Protein AF-A0A496TP67-F1 (afdb_monomer_lite)

pLDDT: mean 85.61, std 14.43, range [43.22, 98.06]

Radius of gyration: 14.29 Å; chains: 1; bounding box: 46×26×26 Å

Secondary structure (DSSP, 8-state):
-HHHHHHHHHHHHHHHHHHHHHHHHTT-HHHHHHHHHHHHHH-TT-EEE-SSTT-EEEHHHHHHHHHHHHHHTT-HHHHHHHHHHH-TTSPSPP--HHHHHHHHHHHHTT-

Structure (mmCIF, N/CA/C/O backbone):
data_AF-A0A496TP67-F1
#
_entry.id   AF-A0A496TP67-F1
#
loop_
_atom_site.group_PDB
_atom_site.id
_atom_site.type_symbol
_atom_site.label_atom_id
_atom_site.label_alt_id
_atom_site.label_comp_id
_atom_site.label_asym_id
_atom_site.label_entity_id
_atom_site.label_seq_id
_atom_site.pdbx_PDB_ins_code
_atom_site.Cartn_x
_atom_site.Cartn_y
_atom_site.Cartn_z
_atom_site.occupancy
_atom_site.B_iso_or_equiv
_atom_site.auth_seq_id
_atom_site.auth_comp_id
_atom_site.auth_asym_id
_atom_site.auth_atom_id
_atom_site.pdbx_PDB_model_num
ATOM 1 N N . GLU A 1 1 ? -31.047 -7.250 7.053 1.00 57.22 1 GLU A N 1
ATOM 2 C CA . GLU A 1 1 ? -30.085 -7.240 8.179 1.00 57.22 1 GLU A CA 1
ATOM 3 C C . GLU A 1 1 ? -28.642 -7.420 7.699 1.00 57.22 1 GLU A C 1
ATOM 5 O O . GLU A 1 1 ? -27.844 -6.530 7.948 1.00 57.22 1 GLU A O 1
ATOM 10 N N . PHE A 1 2 ? -28.315 -8.432 6.882 1.00 53.56 2 PHE A N 1
ATOM 11 C CA . PHE A 1 2 ? -26.959 -8.589 6.309 1.00 53.56 2 PHE A CA 1
ATOM 12 C C . PHE A 1 2 ? -26.449 -7.402 5.471 1.00 53.56 2 PHE A C 1
ATOM 14 O O . PHE A 1 2 ? -25.277 -7.065 5.546 1.00 53.56 2 PHE A O 1
ATOM 21 N N . GLN A 1 3 ? -27.321 -6.725 4.720 1.00 43.22 3 GLN A N 1
ATOM 22 C CA . GLN A 1 3 ? -26.932 -5.565 3.903 1.00 43.22 3 GLN A CA 1
ATOM 23 C C . GLN A 1 3 ? -26.463 -4.358 4.729 1.00 43.22 3 GLN A C 1
ATOM 25 O O . GLN A 1 3 ? -25.654 -3.580 4.245 1.00 43.22 3 GLN A O 1
ATOM 30 N N . GLN A 1 4 ? -26.947 -4.198 5.967 1.00 55.44 4 GLN A N 1
ATOM 31 C CA . GLN A 1 4 ? -26.498 -3.112 6.844 1.00 55.44 4 GLN A CA 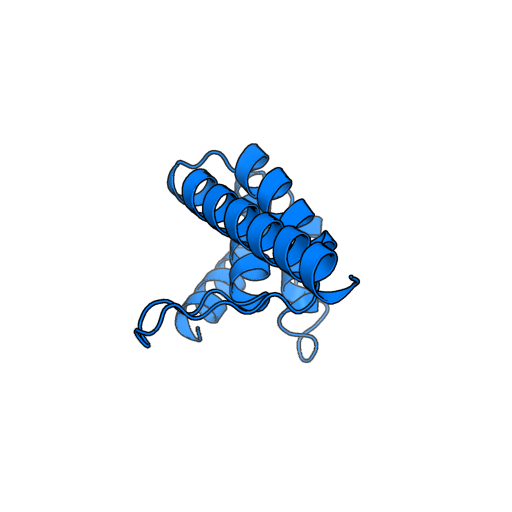1
ATOM 32 C C . GLN A 1 4 ? -25.129 -3.419 7.454 1.00 55.44 4 GLN A C 1
ATOM 34 O O . GLN A 1 4 ? -24.294 -2.527 7.512 1.00 55.44 4 GLN A O 1
ATOM 39 N N . ALA A 1 5 ? -24.881 -4.675 7.844 1.00 58.38 5 ALA A N 1
ATOM 40 C CA . ALA A 1 5 ? -23.559 -5.114 8.290 1.00 58.38 5 ALA A CA 1
ATOM 41 C C . ALA A 1 5 ? -22.521 -4.979 7.161 1.00 58.38 5 ALA A C 1
ATOM 43 O O . ALA A 1 5 ? -21.499 -4.334 7.349 1.00 58.38 5 ALA A O 1
ATOM 44 N N . LEU A 1 6 ? -22.858 -5.452 5.954 1.00 56.38 6 LEU A N 1
ATOM 45 C CA . LEU A 1 6 ? -22.009 -5.310 4.765 1.00 56.38 6 LEU A CA 1
ATOM 46 C C . LEU A 1 6 ? -21.752 -3.842 4.388 1.00 56.38 6 LEU A C 1
ATOM 48 O O . LEU A 1 6 ? -20.653 -3.508 3.966 1.00 56.38 6 LEU A O 1
ATOM 52 N N . ALA A 1 7 ? -22.737 -2.952 4.551 1.00 60.09 7 ALA A N 1
ATOM 53 C CA . ALA A 1 7 ? -22.554 -1.524 4.286 1.00 60.09 7 ALA A CA 1
ATOM 54 C C . ALA A 1 7 ? -21.629 -0.842 5.309 1.00 60.09 7 ALA A C 1
ATOM 56 O O . ALA A 1 7 ? -20.865 0.048 4.939 1.00 60.09 7 ALA A O 1
ATOM 57 N N . ILE A 1 8 ? -21.679 -1.258 6.580 1.00 63.88 8 ILE A N 1
ATOM 58 C CA . ILE A 1 8 ? -20.753 -0.783 7.619 1.00 63.88 8 ILE A CA 1
ATOM 59 C C . ILE A 1 8 ? -19.337 -1.277 7.319 1.00 63.88 8 ILE A C 1
ATOM 61 O O . ILE A 1 8 ? -18.409 -0.474 7.353 1.00 63.88 8 ILE A O 1
ATOM 65 N N . ASP A 1 9 ? -19.178 -2.554 6.964 1.00 67.06 9 ASP A N 1
ATOM 66 C CA . ASP A 1 9 ? -17.874 -3.138 6.632 1.00 67.06 9 ASP A CA 1
ATOM 67 C C . ASP A 1 9 ? -17.270 -2.501 5.370 1.00 67.06 9 ASP A C 1
ATOM 69 O O . ASP A 1 9 ? -16.093 -2.144 5.371 1.00 67.06 9 ASP A O 1
ATOM 73 N N . SER A 1 10 ? -18.081 -2.256 4.333 1.00 71.50 10 SER A N 1
ATOM 74 C CA . SER A 1 10 ? -17.662 -1.548 3.113 1.00 71.50 10 SER A CA 1
ATOM 75 C C . SER A 1 10 ? -17.233 -0.110 3.412 1.00 71.50 10 SER A C 1
ATOM 77 O O . SER A 1 10 ? -16.147 0.307 3.019 1.00 71.50 10 SER A O 1
ATOM 79 N N . SER A 1 11 ? -18.036 0.645 4.172 1.00 80.38 11 SER A N 1
ATOM 80 C CA . SER A 1 11 ? -17.694 2.020 4.565 1.00 80.38 11 SER A CA 1
ATOM 81 C C . SER A 1 11 ? -16.444 2.073 5.452 1.00 80.38 11 SER A C 1
ATOM 83 O O . SER A 1 11 ? -15.662 3.024 5.386 1.00 80.38 11 SER A O 1
ATOM 85 N N . TYR A 1 12 ? -16.228 1.044 6.269 1.00 85.00 12 TYR A N 1
ATOM 86 C CA . TYR A 1 12 ? -15.047 0.935 7.111 1.00 85.00 12 TYR A CA 1
ATOM 87 C C . TYR A 1 12 ? -13.789 0.585 6.303 1.00 85.00 12 TYR A C 1
ATOM 89 O O . TYR A 1 12 ? -12.743 1.202 6.516 1.00 85.00 12 TYR A O 1
ATOM 97 N N . ALA A 1 13 ? -13.891 -0.326 5.329 1.00 87.81 13 ALA A N 1
ATOM 98 C CA . ALA A 1 13 ? -12.815 -0.626 4.385 1.00 87.81 13 ALA A CA 1
ATOM 99 C C . ALA A 1 13 ? -12.429 0.611 3.556 1.00 87.81 13 ALA A C 1
ATOM 101 O O . ALA A 1 13 ? -11.241 0.890 3.394 1.00 87.81 13 ALA A O 1
ATOM 102 N N . GLU A 1 14 ? -13.409 1.407 3.115 1.00 87.44 14 GLU A N 1
ATOM 103 C CA . GLU A 1 14 ? -13.181 2.675 2.407 1.00 87.44 14 GLU A CA 1
ATOM 104 C C . GLU A 1 14 ? -12.416 3.685 3.267 1.00 87.44 14 GLU A C 1
ATOM 106 O O . GLU A 1 14 ? -11.442 4.287 2.808 1.00 87.44 14 GLU A O 1
ATOM 111 N N . ALA A 1 15 ? -12.811 3.847 4.533 1.00 88.62 15 ALA A N 1
ATOM 112 C CA . ALA A 1 15 ? -12.129 4.744 5.461 1.00 88.62 15 ALA A CA 1
ATOM 113 C C . ALA A 1 15 ? -10.676 4.309 5.723 1.00 88.62 15 ALA A C 1
ATOM 115 O O . ALA A 1 15 ? -9.776 5.150 5.754 1.00 88.62 15 ALA A O 1
ATOM 116 N N . LEU A 1 16 ? -10.434 3.003 5.872 1.00 93.19 16 LEU A N 1
ATOM 117 C CA . LEU A 1 16 ? -9.093 2.438 6.043 1.00 93.19 16 LEU A CA 1
ATOM 118 C C . LEU A 1 16 ? -8.234 2.600 4.784 1.00 93.19 16 LEU A C 1
ATOM 120 O O . LEU A 1 16 ? -7.066 2.971 4.891 1.00 93.19 16 LEU A O 1
ATOM 124 N N . ALA A 1 17 ? -8.809 2.390 3.598 1.00 92.31 17 ALA A N 1
ATOM 125 C CA . ALA A 1 17 ? -8.134 2.632 2.328 1.00 92.31 17 ALA A CA 1
ATOM 126 C C . ALA A 1 17 ? -7.729 4.108 2.198 1.00 92.31 17 ALA A C 1
ATOM 128 O O . ALA A 1 17 ? -6.571 4.409 1.914 1.00 92.31 17 ALA A O 1
ATOM 129 N N . GLY A 1 18 ? -8.652 5.031 2.483 1.00 91.69 18 GLY A N 1
ATOM 130 C CA . GLY A 1 18 ? -8.381 6.469 2.486 1.00 91.69 18 GLY A CA 1
ATOM 131 C C . GLY A 1 18 ? -7.277 6.863 3.469 1.00 91.69 18 GLY A C 1
ATOM 132 O O . GLY A 1 18 ? -6.355 7.586 3.093 1.00 91.69 18 GLY A O 1
ATOM 133 N N . LEU A 1 19 ? -7.323 6.344 4.701 1.00 93.88 19 LEU A N 1
ATOM 134 C CA . LEU A 1 19 ? -6.277 6.565 5.702 1.00 93.88 19 LEU A CA 1
ATOM 135 C C . LEU A 1 19 ? -4.917 6.063 5.207 1.00 93.88 19 LEU A C 1
ATOM 137 O O . LEU A 1 19 ? -3.941 6.804 5.243 1.00 93.88 19 LEU A O 1
ATOM 141 N N . GLY A 1 20 ? -4.856 4.836 4.690 1.00 95.56 20 GLY A N 1
ATOM 142 C CA . GLY A 1 20 ? -3.611 4.235 4.223 1.00 95.56 20 GLY A CA 1
ATOM 143 C C . GLY A 1 20 ? -2.956 4.984 3.060 1.00 95.56 20 GLY A C 1
ATOM 144 O O . GLY A 1 20 ? -1.727 5.080 3.006 1.00 95.56 20 GLY A O 1
ATOM 145 N N . LEU A 1 21 ? -3.766 5.561 2.166 1.00 94.44 21 LEU A N 1
ATOM 146 C CA . LEU A 1 21 ? -3.301 6.443 1.092 1.00 94.44 21 LEU A CA 1
ATOM 147 C C . LEU A 1 21 ? -2.754 7.772 1.638 1.00 94.44 21 LEU A C 1
ATOM 149 O O . LEU A 1 21 ? -1.691 8.213 1.208 1.00 94.44 21 LEU A O 1
ATOM 153 N N . VAL A 1 22 ? -3.444 8.399 2.598 1.00 94.12 22 VAL A N 1
ATOM 154 C CA . VAL A 1 22 ? -2.987 9.654 3.226 1.00 94.12 22 VAL A CA 1
ATOM 155 C C . VAL A 1 22 ? -1.679 9.445 3.988 1.00 94.12 22 VAL A C 1
ATOM 157 O O . VAL A 1 22 ? -0.739 10.209 3.792 1.00 94.12 22 VAL A O 1
ATOM 160 N N . GLU A 1 23 ? -1.581 8.394 4.800 1.00 96.56 23 GLU A N 1
ATOM 161 C CA . GLU A 1 23 ? -0.357 8.048 5.537 1.00 96.56 23 GLU A CA 1
ATOM 162 C C . GLU A 1 23 ? 0.815 7.768 4.579 1.00 96.56 23 GLU A C 1
ATOM 164 O O . GLU A 1 23 ? 1.937 8.198 4.840 1.00 96.56 23 GLU A O 1
ATOM 169 N N . ASN A 1 24 ? 0.566 7.131 3.422 1.00 95.62 24 ASN A N 1
ATOM 170 C CA . ASN A 1 24 ? 1.601 6.938 2.397 1.00 95.62 24 ASN A CA 1
ATOM 171 C C . ASN A 1 24 ? 2.130 8.278 1.861 1.00 95.62 24 ASN A C 1
ATOM 173 O O . ASN A 1 24 ? 3.342 8.464 1.776 1.00 95.62 24 ASN A O 1
ATOM 177 N N . VAL A 1 25 ? 1.238 9.229 1.559 1.00 94.06 25 VAL A N 1
ATOM 178 C CA . VAL A 1 25 ? 1.611 10.584 1.110 1.00 94.06 25 VAL A CA 1
ATOM 179 C C . VAL A 1 25 ? 2.376 11.349 2.195 1.00 94.06 25 VAL A C 1
ATOM 181 O O . VAL A 1 25 ? 3.266 12.142 1.886 1.00 94.06 2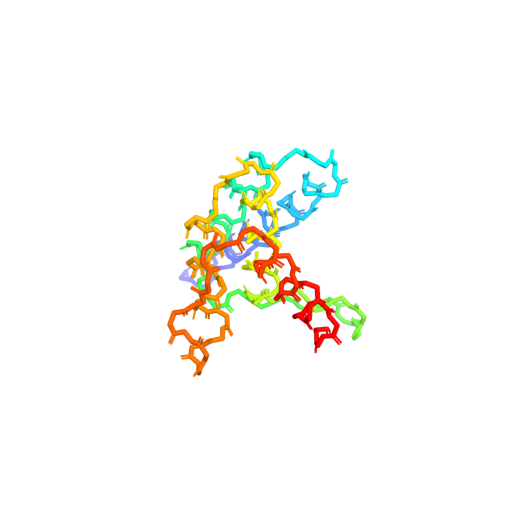5 VAL A O 1
ATOM 184 N N . LEU A 1 26 ? 2.066 11.095 3.467 1.00 96.19 26 LEU A N 1
ATOM 185 C CA . LEU A 1 26 ? 2.790 11.645 4.614 1.00 96.19 26 LEU A CA 1
ATOM 186 C C . LEU A 1 26 ? 4.145 10.957 4.872 1.00 96.19 26 LEU A C 1
ATOM 188 O O . LEU A 1 26 ? 4.903 11.428 5.715 1.00 96.19 26 LEU A O 1
ATOM 192 N N . ASN A 1 27 ? 4.499 9.917 4.107 1.00 96.38 27 ASN A N 1
ATOM 193 C CA . ASN A 1 27 ? 5.665 9.043 4.304 1.00 96.38 27 ASN A CA 1
ATOM 194 C C . ASN A 1 27 ? 5.624 8.213 5.602 1.00 96.38 27 ASN A C 1
ATOM 196 O O . ASN A 1 27 ? 6.640 7.656 6.019 1.00 96.38 27 ASN A O 1
ATOM 200 N N . GLU A 1 28 ? 4.452 8.080 6.219 1.00 97.88 28 GLU A N 1
ATOM 201 C CA . GLU A 1 28 ? 4.214 7.245 7.397 1.00 97.88 28 GLU A CA 1
ATOM 202 C C . GLU A 1 28 ? 3.920 5.803 6.955 1.00 97.88 28 GLU A C 1
ATOM 204 O O . GLU A 1 28 ? 2.816 5.264 7.076 1.00 97.88 28 GLU A O 1
ATOM 209 N N . TYR A 1 29 ? 4.930 5.165 6.361 1.00 97.75 29 TYR A N 1
ATOM 210 C CA . TYR A 1 29 ? 4.764 3.898 5.644 1.00 97.75 29 TYR A CA 1
ATOM 211 C C . TYR A 1 29 ? 4.269 2.747 6.526 1.00 97.75 29 TYR A C 1
ATOM 213 O O . TYR A 1 29 ? 3.534 1.891 6.040 1.00 97.75 29 TYR A O 1
ATOM 221 N N . THR A 1 30 ? 4.621 2.724 7.814 1.00 98.06 30 THR A N 1
ATOM 222 C CA . THR A 1 30 ? 4.127 1.713 8.764 1.00 98.06 30 THR A CA 1
ATOM 223 C C . THR A 1 30 ? 2.622 1.828 8.974 1.00 98.06 30 THR A C 1
ATOM 225 O O . THR A 1 30 ? 1.914 0.831 8.873 1.00 98.06 30 THR A O 1
ATOM 228 N N . ASN A 1 31 ? 2.119 3.047 9.181 1.00 96.12 31 ASN A N 1
ATOM 229 C CA . ASN A 1 31 ? 0.689 3.294 9.361 1.00 96.12 31 ASN A CA 1
ATOM 230 C C . ASN A 1 31 ? -0.075 3.042 8.059 1.00 96.12 31 ASN A C 1
ATOM 232 O O . ASN A 1 31 ? -1.176 2.490 8.076 1.00 96.12 31 ASN A O 1
ATOM 236 N N . SER A 1 32 ? 0.533 3.409 6.926 1.00 97.56 32 SER A N 1
ATOM 237 C CA . SER A 1 32 ? 0.005 3.109 5.597 1.00 97.56 32 SER A CA 1
ATOM 238 C C . SER A 1 32 ? -0.214 1.608 5.414 1.00 97.56 32 SER A C 1
ATOM 240 O O . SER A 1 32 ? -1.310 1.198 5.040 1.00 97.56 32 SER A O 1
ATOM 242 N N . ILE A 1 33 ? 0.792 0.789 5.735 1.00 97.94 33 ILE A N 1
ATOM 243 C CA . ILE A 1 33 ? 0.698 -0.674 5.664 1.00 97.94 33 ILE A CA 1
ATOM 244 C C . ILE A 1 33 ? -0.436 -1.185 6.550 1.00 97.94 33 ILE A C 1
ATOM 246 O O . ILE A 1 33 ? -1.331 -1.865 6.051 1.00 97.94 33 ILE A O 1
ATOM 250 N N . ASP A 1 34 ? -0.454 -0.799 7.827 1.00 96.75 34 ASP A N 1
ATOM 251 C CA . ASP A 1 34 ? -1.457 -1.272 8.785 1.00 96.75 34 ASP A CA 1
ATOM 252 C C . ASP A 1 34 ? -2.893 -0.950 8.342 1.00 96.75 34 ASP A C 1
ATOM 254 O O . ASP A 1 34 ? -3.809 -1.754 8.537 1.00 96.75 34 ASP A O 1
ATOM 258 N N . ALA A 1 35 ? -3.110 0.233 7.765 1.00 95.12 35 ALA A N 1
ATOM 259 C CA . ALA A 1 35 ? -4.418 0.655 7.278 1.00 95.12 35 ALA A CA 1
ATOM 260 C C . ALA A 1 35 ? -4.813 -0.076 5.983 1.00 95.12 35 ALA A C 1
ATOM 262 O O . ALA A 1 35 ? -5.931 -0.587 5.882 1.00 95.12 35 ALA A O 1
ATOM 263 N N . LEU A 1 36 ? -3.895 -0.179 5.017 1.00 94.94 36 LEU A N 1
ATOM 264 C CA . LEU A 1 36 ? -4.145 -0.822 3.724 1.00 94.94 36 LEU A CA 1
ATOM 265 C C . LEU A 1 36 ? -4.348 -2.336 3.846 1.00 94.94 36 LEU A C 1
ATOM 267 O O . LEU A 1 36 ? -5.227 -2.884 3.181 1.00 94.94 36 LEU A O 1
ATOM 271 N N . GLU A 1 37 ? -3.596 -3.021 4.709 1.00 94.94 37 GLU A N 1
ATOM 272 C CA . GLU A 1 37 ? -3.794 -4.455 4.949 1.00 94.94 37 GLU A CA 1
ATOM 273 C C . GLU A 1 37 ? -5.160 -4.738 5.569 1.00 94.94 37 GLU A C 1
ATOM 275 O O . GLU A 1 37 ? -5.854 -5.659 5.134 1.00 94.94 37 GLU A O 1
ATOM 280 N N . LYS A 1 38 ? -5.592 -3.908 6.528 1.00 92.56 38 LYS A N 1
ATOM 281 C CA . LYS A 1 38 ? -6.936 -4.023 7.106 1.00 92.56 38 LYS A CA 1
ATOM 282 C C . LYS A 1 38 ? -8.011 -3.778 6.053 1.00 92.56 38 LYS A C 1
ATOM 284 O O . LYS A 1 38 ? -8.933 -4.584 5.964 1.00 92.56 38 LYS A O 1
ATOM 289 N N . ALA A 1 39 ? -7.869 -2.741 5.226 1.00 91.38 39 ALA A N 1
ATOM 290 C CA . ALA A 1 39 ? -8.808 -2.458 4.140 1.00 91.38 39 ALA A CA 1
ATOM 291 C C . ALA A 1 39 ? -8.965 -3.657 3.185 1.00 91.38 39 ALA A C 1
ATOM 293 O O . ALA A 1 39 ? -10.080 -4.118 2.955 1.00 91.38 39 ALA A O 1
ATOM 294 N N . ILE A 1 40 ? -7.849 -4.221 2.706 1.00 90.81 40 ILE A N 1
ATOM 295 C CA . ILE A 1 40 ? -7.843 -5.382 1.797 1.00 90.81 40 ILE A CA 1
ATOM 296 C C . ILE A 1 40 ? -8.369 -6.650 2.491 1.00 90.81 40 ILE A C 1
ATOM 298 O O . ILE A 1 40 ? -8.960 -7.507 1.839 1.00 90.81 40 ILE A O 1
ATOM 302 N N . SER A 1 41 ? -8.154 -6.803 3.801 1.00 89.56 41 SER A N 1
ATOM 303 C CA . SER A 1 41 ? -8.662 -7.959 4.554 1.00 89.56 41 SER A CA 1
ATOM 304 C C . SER A 1 41 ? -10.182 -7.937 4.735 1.00 89.56 41 SER A C 1
ATOM 306 O O . SER A 1 41 ? -10.803 -8.999 4.745 1.00 89.56 41 SER A O 1
ATOM 308 N N . LEU A 1 42 ? -10.770 -6.743 4.864 1.00 87.75 42 LEU A N 1
ATOM 309 C CA . LEU A 1 42 ? -12.215 -6.548 4.986 1.00 87.75 42 LEU A CA 1
ATOM 310 C C . LEU A 1 42 ? -12.915 -6.709 3.638 1.00 87.75 42 LEU A C 1
ATOM 312 O O . LEU A 1 42 ? -13.960 -7.351 3.570 1.00 87.75 42 LEU A O 1
ATOM 316 N N . ASP A 1 43 ? -12.315 -6.176 2.572 1.00 82.69 43 ASP A N 1
ATOM 317 C CA . ASP A 1 43 ? -12.793 -6.357 1.205 1.00 82.69 43 ASP A CA 1
ATOM 318 C C . ASP A 1 43 ? -11.627 -6.677 0.250 1.00 82.69 43 ASP A C 1
ATOM 320 O O . ASP A 1 43 ? -10.947 -5.780 -0.260 1.00 82.69 43 ASP A O 1
ATOM 324 N N . PRO A 1 44 ? -11.389 -7.967 -0.048 1.00 79.38 44 PRO A N 1
ATOM 325 C CA . PRO A 1 44 ? -10.354 -8.380 -0.997 1.00 79.38 44 PRO A CA 1
ATOM 326 C C . PRO A 1 44 ? -10.600 -7.896 -2.431 1.00 79.38 44 PRO A C 1
ATOM 328 O O . PRO A 1 44 ? -9.665 -7.869 -3.237 1.00 79.38 44 PRO A O 1
ATOM 331 N N . THR A 1 45 ? -11.847 -7.540 -2.746 1.00 76.31 45 THR A N 1
ATOM 332 C CA . THR A 1 45 ? -12.318 -7.037 -4.041 1.00 76.31 45 THR A CA 1
ATOM 333 C C . THR A 1 45 ? -12.568 -5.532 -4.026 1.00 76.31 45 THR A C 1
ATOM 335 O O . THR A 1 45 ? -13.219 -5.035 -4.941 1.00 76.31 45 THR A O 1
ATOM 338 N N . PHE A 1 46 ? -12.022 -4.821 -3.029 1.00 75.94 46 PHE A N 1
ATOM 339 C CA . PHE A 1 46 ? -12.252 -3.398 -2.799 1.00 75.94 46 PHE A CA 1
ATOM 340 C C . PHE A 1 46 ? -12.232 -2.590 -4.096 1.00 75.94 46 PHE A C 1
ATOM 342 O O . PHE A 1 46 ? -11.216 -2.525 -4.796 1.00 75.94 46 PHE A O 1
ATOM 349 N N . GLU A 1 47 ? -13.347 -1.945 -4.405 1.00 74.62 47 GLU A N 1
ATOM 350 C CA . GLU A 1 47 ? -13.461 -1.043 -5.537 1.00 74.62 47 GLU A CA 1
ATOM 351 C C . GLU A 1 47 ? -14.393 0.102 -5.170 1.00 74.62 47 GLU A C 1
ATOM 353 O O . GLU A 1 47 ? -15.568 -0.085 -4.865 1.00 74.62 47 GLU A O 1
ATOM 358 N N . PHE A 1 48 ? -13.846 1.309 -5.201 1.00 68.25 48 PHE A N 1
ATOM 359 C CA . PHE A 1 48 ? -14.548 2.523 -4.861 1.00 68.25 48 PHE A CA 1
ATOM 360 C C . PHE A 1 48 ? -14.311 3.582 -5.935 1.00 68.25 48 PHE A C 1
ATOM 362 O O . PHE A 1 48 ? -13.179 3.949 -6.262 1.00 68.25 48 PHE A O 1
ATOM 369 N N . SER A 1 49 ? -15.408 4.094 -6.490 1.00 59.19 49 SER A N 1
ATOM 370 C CA . SER A 1 49 ? -15.391 5.131 -7.517 1.00 59.19 49 SER A CA 1
ATOM 371 C C . SER A 1 49 ? -16.300 6.278 -7.101 1.00 59.19 49 SER A C 1
ATOM 373 O O . SER A 1 49 ? -17.523 6.137 -7.052 1.00 59.19 49 SER A O 1
ATOM 375 N N . HIS A 1 50 ? -15.716 7.442 -6.817 1.00 50.09 50 HIS A N 1
ATOM 376 C CA . HIS A 1 50 ? -16.487 8.622 -6.433 1.00 50.09 50 HIS A CA 1
ATOM 377 C C . HIS A 1 50 ? -16.808 9.492 -7.655 1.00 50.09 50 HIS A C 1
ATOM 379 O O . HIS A 1 50 ? -16.203 10.540 -7.853 1.00 50.09 50 HIS A O 1
ATOM 385 N N . ASN A 1 51 ? -17.762 9.042 -8.483 1.00 45.50 51 ASN A N 1
ATOM 386 C CA . ASN A 1 51 ? -18.505 9.782 -9.531 1.00 45.50 51 ASN A CA 1
ATOM 387 C C . ASN A 1 51 ? -17.718 10.716 -10.484 1.00 45.50 51 ASN A C 1
ATOM 389 O O . ASN A 1 51 ? -18.294 11.500 -11.234 1.00 45.50 51 ASN A O 1
ATOM 393 N N . SER A 1 52 ? -16.397 10.620 -10.481 1.00 43.81 52 SER A N 1
ATOM 394 C CA . SER A 1 52 ? -15.471 11.438 -11.238 1.00 43.81 52 SER A CA 1
ATOM 395 C C . SER A 1 52 ? -14.381 10.475 -11.670 1.00 43.81 52 SER A C 1
ATOM 397 O O . SER A 1 52 ? -13.650 9.955 -10.832 1.00 43.81 52 SER A O 1
ATOM 399 N N . ALA A 1 53 ? -14.285 10.206 -12.969 1.00 49.19 53 ALA A N 1
ATOM 400 C CA . ALA A 1 53 ? -13.381 9.212 -13.552 1.00 49.19 53 ALA A CA 1
ATOM 401 C C . ALA A 1 53 ? -11.876 9.417 -13.239 1.00 49.19 53 ALA A C 1
ATOM 403 O O . ALA A 1 53 ? -11.053 8.651 -13.719 1.00 49.19 53 ALA A O 1
ATOM 404 N N . TRP A 1 54 ? -11.508 10.442 -12.458 1.00 50.38 54 TRP A N 1
ATOM 405 C CA . TRP A 1 54 ? -10.132 10.790 -12.108 1.00 50.38 54 TRP A CA 1
ATOM 406 C C . TRP A 1 54 ? -9.605 10.106 -10.832 1.00 50.38 54 TRP A C 1
ATOM 408 O O . TRP A 1 54 ? -8.392 10.066 -10.658 1.00 50.38 54 TRP A O 1
ATOM 418 N N . PHE A 1 55 ? -10.464 9.572 -9.949 1.00 61.12 55 PHE A N 1
ATOM 419 C CA . PHE A 1 55 ? -10.028 8.900 -8.712 1.00 61.12 55 PHE A CA 1
ATOM 420 C C . PHE A 1 55 ? -10.753 7.562 -8.529 1.00 61.12 55 PHE A C 1
ATOM 422 O O . PHE A 1 55 ? -11.731 7.451 -7.786 1.00 61.12 55 PHE A O 1
ATOM 429 N N . LEU A 1 56 ? -10.300 6.548 -9.269 1.00 70.69 56 LEU A N 1
ATOM 430 C CA . LEU A 1 56 ? -10.704 5.161 -9.052 1.00 70.69 56 LEU A CA 1
ATOM 431 C C . LEU A 1 56 ? -9.770 4.549 -8.006 1.00 70.69 56 LEU A C 1
ATOM 433 O O . LEU A 1 56 ? -8.601 4.292 -8.294 1.00 70.69 56 LEU A O 1
ATOM 437 N N . VAL A 1 57 ? -10.281 4.303 -6.800 1.00 81.31 57 VAL A N 1
ATOM 438 C CA . VAL A 1 57 ? -9.548 3.547 -5.782 1.00 81.31 57 VAL A CA 1
ATOM 439 C C . VAL A 1 57 ? -10.011 2.108 -5.867 1.00 81.31 57 VAL A C 1
ATOM 441 O O . VAL A 1 57 ? -11.120 1.779 -5.470 1.00 81.31 57 VAL A O 1
ATOM 444 N N . ASN A 1 58 ? -9.163 1.236 -6.390 1.00 87.25 58 ASN A N 1
ATOM 445 C CA . ASN A 1 58 ? -9.433 -0.195 -6.417 1.00 87.25 58 ASN A CA 1
ATOM 446 C C . ASN A 1 58 ? -8.336 -0.965 -5.680 1.00 87.25 58 ASN A C 1
ATOM 448 O O . ASN A 1 58 ? -7.273 -0.432 -5.352 1.00 87.25 58 ASN A O 1
ATOM 452 N N . HIS A 1 59 ? -8.582 -2.247 -5.443 1.00 87.88 59 HIS A N 1
ATOM 453 C CA . HIS A 1 59 ? -7.666 -3.130 -4.737 1.00 87.88 59 HIS A CA 1
ATOM 454 C C . HIS A 1 59 ? -6.280 -3.194 -5.402 1.00 87.88 59 HIS A C 1
ATOM 456 O O . HIS A 1 59 ? -5.291 -3.456 -4.719 1.00 87.88 59 HIS A O 1
ATOM 462 N N . LYS A 1 60 ? -6.173 -2.943 -6.719 1.00 90.94 60 LYS A N 1
ATOM 463 C CA . LYS A 1 60 ? -4.883 -2.898 -7.422 1.00 90.94 60 LYS A CA 1
ATOM 464 C C . LYS A 1 60 ? -4.080 -1.666 -7.017 1.00 90.94 60 LYS A C 1
ATOM 466 O O . LYS A 1 60 ? -2.906 -1.797 -6.687 1.00 90.94 60 LYS A O 1
ATOM 471 N N . LEU A 1 61 ? -4.718 -0.496 -6.963 1.00 92.06 61 LEU A N 1
ATOM 472 C CA . LEU A 1 61 ? -4.090 0.718 -6.441 1.00 92.06 61 LEU A CA 1
ATOM 473 C C . LEU A 1 61 ? -3.630 0.512 -4.993 1.00 92.06 61 LEU A C 1
ATOM 475 O O . LEU A 1 61 ? -2.483 0.812 -4.671 1.00 92.06 61 LEU A O 1
ATOM 479 N N . LEU A 1 62 ? -4.485 -0.058 -4.135 1.00 93.56 62 LEU A N 1
ATOM 480 C CA . LEU A 1 62 ? -4.129 -0.302 -2.731 1.00 93.56 62 LEU A CA 1
ATOM 481 C C . LEU A 1 62 ? -2.918 -1.232 -2.603 1.00 93.56 62 LEU A C 1
ATOM 483 O O . LEU A 1 62 ? -2.002 -0.938 -1.841 1.00 93.56 62 LEU A O 1
ATOM 487 N N . ARG A 1 63 ? -2.869 -2.319 -3.381 1.00 94.25 63 ARG A N 1
ATOM 488 C CA . ARG A 1 63 ? -1.716 -3.234 -3.408 1.00 94.25 63 ARG A CA 1
ATOM 489 C C . ARG A 1 63 ? -0.452 -2.575 -3.953 1.00 94.25 63 ARG A C 1
ATOM 491 O O . ARG A 1 63 ? 0.629 -2.875 -3.458 1.00 94.25 63 ARG A O 1
ATOM 498 N N . LEU A 1 64 ? -0.567 -1.675 -4.931 1.00 95.06 64 LEU A N 1
ATOM 499 C CA . LEU A 1 64 ? 0.584 -0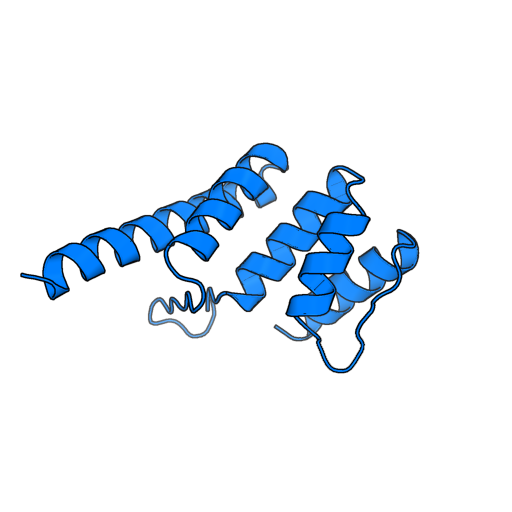.953 -5.481 1.00 95.06 64 LEU A CA 1
ATOM 500 C C . LEU A 1 64 ? 1.168 0.018 -4.450 1.00 95.06 64 LEU A C 1
ATOM 502 O O . LEU A 1 64 ? 2.381 0.046 -4.245 1.00 95.06 64 LEU A O 1
ATOM 506 N N . VAL A 1 65 ? 0.307 0.756 -3.748 1.00 96.12 65 VAL A N 1
ATOM 507 C CA . VAL A 1 65 ? 0.719 1.641 -2.650 1.00 96.12 65 VAL A CA 1
ATOM 508 C C . VAL A 1 65 ? 1.308 0.829 -1.497 1.00 96.12 65 VAL A C 1
ATOM 510 O O . VAL A 1 65 ? 2.334 1.213 -0.945 1.00 96.12 65 VAL A O 1
ATOM 513 N N . LEU A 1 66 ? 0.730 -0.331 -1.179 1.00 96.31 66 LEU A N 1
ATOM 514 C CA . LEU A 1 66 ? 1.270 -1.251 -0.180 1.00 96.31 66 LEU A CA 1
ATOM 515 C C . LEU A 1 66 ? 2.673 -1.749 -0.575 1.00 96.31 66 LEU A C 1
ATOM 517 O O . LEU A 1 66 ? 3.589 -1.709 0.245 1.00 96.31 66 LEU A O 1
ATOM 521 N N . ALA A 1 67 ? 2.872 -2.141 -1.840 1.00 96.56 67 ALA A N 1
ATOM 522 C CA . ALA A 1 67 ? 4.179 -2.531 -2.372 1.00 96.56 67 ALA A CA 1
ATOM 523 C C . ALA A 1 67 ? 5.208 -1.397 -2.245 1.00 96.56 67 ALA A C 1
ATOM 525 O O . ALA A 1 67 ? 6.351 -1.625 -1.850 1.00 96.56 67 ALA A O 1
ATOM 526 N N . GLN A 1 68 ? 4.792 -0.163 -2.529 1.00 97.00 68 GLN A N 1
ATOM 527 C CA . GLN A 1 68 ? 5.625 1.026 -2.386 1.00 97.00 68 GLN A CA 1
ATOM 528 C C . GLN A 1 68 ? 5.967 1.336 -0.922 1.00 97.00 68 GLN A C 1
ATOM 530 O O . GLN A 1 68 ? 7.136 1.573 -0.618 1.00 97.00 68 GLN A O 1
ATOM 535 N N . SER A 1 69 ? 4.999 1.278 -0.002 1.00 97.94 69 SER A N 1
ATOM 536 C CA . SER A 1 69 ? 5.251 1.418 1.440 1.00 97.94 69 SER A CA 1
ATOM 537 C C . SER A 1 69 ? 6.242 0.361 1.936 1.00 97.94 69 SER A C 1
ATOM 539 O O . SER A 1 69 ? 7.185 0.683 2.660 1.00 97.94 69 SER A O 1
ATOM 541 N N . TYR A 1 70 ? 6.092 -0.893 1.495 1.00 97.94 70 TYR A N 1
ATOM 542 C CA . TYR A 1 70 ? 7.038 -1.962 1.814 1.00 97.94 70 TYR A CA 1
ATOM 543 C C . TYR A 1 70 ? 8.438 -1.698 1.269 1.00 97.94 70 TYR A C 1
ATOM 545 O O . TYR A 1 70 ? 9.422 -1.877 1.991 1.00 97.94 70 TYR A O 1
ATOM 553 N N . TYR A 1 71 ? 8.537 -1.219 0.031 1.00 97.38 71 TYR A N 1
ATOM 554 C CA . TYR A 1 71 ? 9.808 -0.856 -0.582 1.00 97.38 71 TYR A CA 1
ATOM 555 C C . TYR A 1 71 ? 10.551 0.220 0.224 1.00 97.38 71 TYR A C 1
ATOM 557 O O . TYR A 1 71 ? 11.737 0.056 0.510 1.00 97.38 71 TYR A O 1
ATOM 565 N N . TYR A 1 72 ? 9.864 1.284 0.654 1.00 97.12 72 TYR A N 1
ATOM 566 C CA . TYR A 1 72 ? 10.491 2.359 1.435 1.00 97.12 72 TYR A CA 1
ATOM 567 C C . TYR A 1 72 ? 10.945 1.934 2.833 1.00 97.12 72 TYR A C 1
ATOM 569 O O . TYR A 1 72 ? 11.860 2.541 3.386 1.00 97.12 72 TYR A O 1
ATOM 577 N N . LEU A 1 73 ? 10.357 0.873 3.388 1.00 97.31 73 LEU A N 1
ATOM 578 C CA . LEU A 1 73 ? 10.804 0.254 4.639 1.00 97.31 73 LEU A CA 1
ATOM 579 C C . LEU A 1 73 ? 11.851 -0.853 4.431 1.00 97.31 73 LEU A C 1
ATOM 581 O O . LEU A 1 73 ? 12.150 -1.593 5.368 1.00 97.31 73 LEU A O 1
ATOM 585 N N . CYS A 1 74 ? 12.399 -0.998 3.220 1.00 96.94 74 CYS A N 1
ATOM 586 C CA . CYS A 1 74 ? 13.339 -2.060 2.840 1.00 96.94 74 CYS A CA 1
ATOM 587 C C . CYS A 1 74 ? 12.779 -3.488 3.006 1.00 96.94 74 CYS A C 1
ATOM 589 O O . CYS A 1 74 ? 13.536 -4.457 3.100 1.00 96.94 74 CYS A O 1
ATOM 591 N N . ARG A 1 75 ? 11.449 -3.646 3.024 1.00 97.31 75 ARG A N 1
ATOM 592 C CA . ARG A 1 75 ? 10.746 -4.937 3.108 1.00 97.31 75 ARG A CA 1
ATOM 593 C C . ARG A 1 75 ? 10.508 -5.499 1.705 1.00 97.31 75 ARG A C 1
ATOM 595 O O . ARG A 1 75 ? 9.380 -5.601 1.232 1.00 97.31 75 ARG A O 1
ATOM 602 N N . PHE A 1 76 ? 11.596 -5.829 1.013 1.00 95.94 76 PHE A N 1
ATOM 603 C CA . PHE A 1 76 ? 11.565 -6.160 -0.418 1.00 95.94 76 PHE A CA 1
ATOM 604 C C . PHE A 1 76 ? 10.783 -7.433 -0.755 1.00 95.94 76 PHE A C 1
ATOM 606 O O . PHE A 1 76 ? 10.106 -7.468 -1.776 1.00 95.94 76 PHE A O 1
ATOM 613 N N . GLU A 1 77 ? 10.813 -8.449 0.109 1.00 95.69 77 GLU A N 1
ATOM 6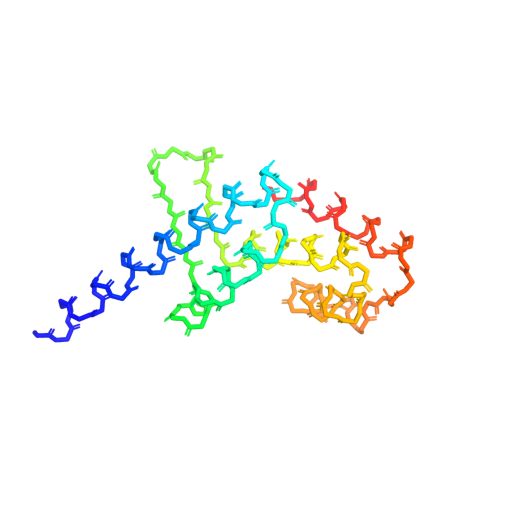14 C CA . GLU A 1 77 ? 10.027 -9.672 -0.099 1.00 95.69 77 GLU A CA 1
ATOM 615 C C . GLU A 1 77 ? 8.519 -9.407 -0.026 1.00 95.69 77 GLU A C 1
ATOM 617 O O . GLU A 1 77 ? 7.763 -9.925 -0.846 1.00 95.69 77 GLU A O 1
ATOM 622 N N . ASP A 1 78 ? 8.089 -8.541 0.894 1.00 96.00 78 ASP A N 1
ATOM 623 C CA . ASP A 1 78 ? 6.683 -8.156 1.021 1.00 96.00 78 ASP A CA 1
ATOM 624 C C . ASP A 1 78 ? 6.247 -7.279 -0.157 1.00 96.00 78 ASP A C 1
ATOM 626 O O . ASP A 1 78 ? 5.170 -7.477 -0.718 1.00 96.00 78 ASP A O 1
ATOM 630 N N . ALA A 1 79 ? 7.107 -6.349 -0.588 1.00 96.00 79 ALA A N 1
ATOM 631 C CA . ALA A 1 79 ? 6.865 -5.538 -1.778 1.00 96.00 79 ALA A CA 1
ATOM 632 C C . ALA A 1 79 ? 6.708 -6.418 -3.028 1.00 96.00 79 ALA A C 1
ATOM 634 O O . ALA A 1 79 ? 5.718 -6.298 -3.749 1.00 96.00 79 ALA A O 1
ATOM 635 N N . LYS A 1 80 ? 7.642 -7.350 -3.241 1.00 95.25 80 LYS A N 1
ATOM 636 C CA . LYS A 1 80 ? 7.597 -8.339 -4.323 1.00 95.25 80 LYS A CA 1
ATOM 637 C C . LYS A 1 80 ? 6.326 -9.178 -4.266 1.00 95.25 80 LYS A C 1
ATOM 639 O O . LYS A 1 80 ? 5.676 -9.350 -5.287 1.00 95.25 80 LYS A O 1
ATOM 644 N N . TYR A 1 81 ? 5.936 -9.648 -3.083 1.00 94.50 81 TYR A N 1
ATOM 645 C CA . TYR A 1 81 ? 4.707 -10.419 -2.916 1.00 94.50 81 TYR A CA 1
ATOM 646 C C . TYR A 1 81 ? 3.471 -9.635 -3.378 1.00 94.50 81 TYR A C 1
ATOM 648 O O . TYR A 1 81 ? 2.625 -10.177 -4.086 1.00 94.50 81 TYR A O 1
ATOM 656 N N . GLN A 1 82 ? 3.376 -8.342 -3.054 1.00 94.38 82 GLN A N 1
ATOM 657 C CA . GLN A 1 82 ? 2.276 -7.518 -3.564 1.00 94.38 82 GLN A CA 1
ATOM 658 C C . GLN A 1 82 ? 2.340 -7.331 -5.087 1.00 94.38 82 GLN A C 1
ATOM 660 O O . GLN A 1 82 ? 1.292 -7.326 -5.731 1.00 94.38 82 GLN A O 1
ATOM 665 N N . LEU A 1 83 ? 3.536 -7.226 -5.675 1.00 93.06 83 LEU A N 1
ATOM 666 C CA . LEU A 1 83 ? 3.717 -7.165 -7.132 1.00 93.06 83 LEU A CA 1
ATOM 667 C C . LEU A 1 83 ? 3.317 -8.477 -7.825 1.00 93.06 83 LEU A C 1
ATOM 669 O O . LEU A 1 83 ? 2.629 -8.434 -8.841 1.00 93.06 83 LEU A O 1
ATOM 673 N N . ASP A 1 84 ? 3.644 -9.631 -7.243 1.00 93.31 84 ASP A N 1
ATOM 674 C CA . ASP A 1 84 ? 3.225 -10.951 -7.738 1.00 93.31 84 ASP A CA 1
ATOM 675 C C . ASP A 1 84 ? 1.698 -11.091 -7.776 1.00 93.31 84 ASP A C 1
ATOM 677 O O . ASP A 1 84 ? 1.141 -11.676 -8.705 1.00 93.31 84 ASP A O 1
ATOM 681 N N . LEU A 1 85 ? 1.004 -10.518 -6.787 1.00 90.69 85 LEU A N 1
ATOM 682 C CA . LEU A 1 85 ? -0.460 -10.477 -6.759 1.00 90.69 85 LEU A CA 1
ATOM 683 C C . LEU A 1 85 ? -1.055 -9.500 -7.784 1.00 90.69 85 LEU A C 1
ATOM 685 O O . LEU A 1 85 ? -2.211 -9.663 -8.179 1.00 90.69 85 LEU A O 1
ATOM 689 N N . LEU A 1 86 ? -0.305 -8.472 -8.183 1.00 89.62 86 LEU A N 1
ATOM 690 C CA . LEU A 1 86 ? -0.736 -7.461 -9.152 1.00 89.62 86 LEU A CA 1
ATOM 691 C C . LEU A 1 86 ? -0.524 -7.893 -10.601 1.00 89.62 86 LEU A C 1
ATOM 693 O O . LEU A 1 86 ? -1.359 -7.574 -11.449 1.00 89.62 86 LEU A O 1
ATOM 697 N N . ASP A 1 87 ? 0.563 -8.611 -10.874 1.00 87.94 87 ASP A N 1
ATOM 698 C CA . ASP A 1 87 ? 0.928 -9.102 -12.202 1.00 87.94 87 ASP A CA 1
ATOM 699 C C . ASP A 1 87 ? 1.291 -10.601 -12.162 1.00 87.94 87 ASP A C 1
ATOM 701 O O . ASP A 1 87 ? 2.461 -10.984 -12.247 1.00 87.94 87 ASP A O 1
ATOM 705 N N . PRO A 1 88 ? 0.287 -11.491 -12.042 1.00 87.25 88 PRO A N 1
ATOM 706 C CA . PRO A 1 88 ? 0.533 -12.930 -11.974 1.00 87.25 88 PRO A CA 1
ATOM 707 C C . PRO A 1 88 ? 1.189 -13.511 -13.235 1.00 87.25 88 PRO A C 1
ATOM 709 O O . PRO A 1 88 ? 1.762 -14.596 -13.171 1.00 87.25 88 PRO A O 1
ATOM 712 N N . GLU A 1 89 ? 1.099 -12.824 -14.381 1.00 86.94 89 GLU A N 1
ATOM 713 C CA . GLU A 1 89 ? 1.682 -13.279 -15.650 1.00 86.94 89 GLU A CA 1
ATOM 714 C C . GLU A 1 89 ? 3.215 -13.206 -15.641 1.00 86.94 89 GLU A C 1
ATOM 716 O O . GLU A 1 89 ? 3.871 -14.030 -16.279 1.00 86.94 89 GLU A O 1
ATOM 721 N N . HIS A 1 90 ? 3.783 -12.257 -14.889 1.00 82.00 90 HIS A N 1
ATOM 722 C CA . HIS A 1 90 ? 5.228 -12.030 -14.791 1.00 82.00 90 HIS A CA 1
ATOM 723 C C . HIS A 1 90 ? 5.825 -12.447 -13.433 1.00 82.00 90 HIS A C 1
ATOM 725 O O . HIS A 1 90 ? 6.991 -12.158 -13.157 1.00 82.00 90 HIS A O 1
ATOM 731 N N . ALA A 1 91 ? 5.056 -13.151 -12.595 1.00 84.69 91 ALA A N 1
ATOM 732 C CA . ALA A 1 91 ? 5.506 -13.665 -11.302 1.00 84.69 91 ALA A CA 1
ATOM 733 C C . ALA A 1 91 ? 6.406 -14.929 -11.428 1.00 84.69 91 ALA A C 1
ATOM 735 O O . ALA A 1 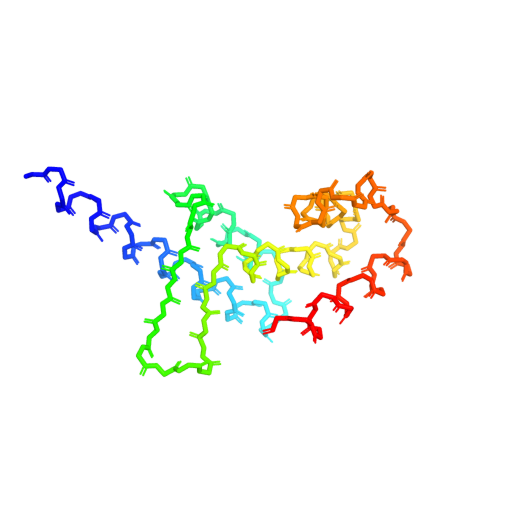91 ? 6.207 -15.742 -12.336 1.00 84.69 91 ALA A O 1
ATOM 736 N N . PRO A 1 92 ? 7.357 -15.170 -10.496 1.00 83.12 92 PRO A N 1
ATOM 737 C CA . PRO A 1 92 ? 7.724 -14.289 -9.393 1.00 83.12 92 PRO A CA 1
ATOM 738 C C . PRO A 1 92 ? 8.577 -13.110 -9.878 1.00 83.12 92 PRO A C 1
ATOM 740 O O . PRO A 1 92 ? 9.542 -13.278 -10.629 1.00 83.12 92 PRO A O 1
ATOM 743 N N . HIS A 1 93 ? 8.245 -11.918 -9.398 1.00 83.62 93 HIS A N 1
ATOM 744 C CA . HIS A 1 93 ? 9.024 -10.711 -9.619 1.00 83.62 93 HIS A CA 1
ATOM 745 C C . HIS A 1 93 ? 10.367 -10.824 -8.893 1.00 83.62 93 HIS A C 1
ATOM 747 O O . HIS A 1 93 ? 10.575 -11.656 -8.009 1.00 83.62 93 HIS A O 1
ATOM 753 N N . ASN A 1 94 ? 11.320 -9.988 -9.285 1.00 85.19 94 ASN A N 1
ATOM 754 C CA . ASN A 1 94 ? 12.641 -9.997 -8.678 1.00 85.19 94 ASN A CA 1
ATOM 755 C C . ASN A 1 94 ? 12.619 -9.231 -7.339 1.00 85.19 94 ASN A C 1
ATOM 757 O O . ASN A 1 94 ? 12.108 -8.116 -7.291 1.00 85.19 94 ASN A O 1
ATOM 761 N N . SER A 1 95 ? 13.207 -9.804 -6.282 1.00 86.12 95 SER A N 1
ATOM 762 C CA . SER A 1 95 ? 13.384 -9.149 -4.975 1.00 86.12 95 SER A CA 1
ATOM 763 C C . SER A 1 95 ? 14.450 -8.037 -4.973 1.00 86.12 95 SER A C 1
ATOM 765 O O . SER A 1 95 ? 14.601 -7.332 -3.977 1.00 86.12 95 SER A O 1
ATOM 767 N N . GLU A 1 96 ? 15.227 -7.889 -6.051 1.00 93.81 96 GLU A N 1
ATOM 768 C CA . GLU A 1 96 ? 16.258 -6.856 -6.188 1.00 93.81 96 GLU A CA 1
ATOM 769 C C . GLU A 1 96 ? 15.637 -5.447 -6.126 1.00 93.81 96 GLU A C 1
ATOM 771 O O . GLU A 1 96 ? 14.751 -5.136 -6.932 1.00 93.81 96 GLU A O 1
ATOM 776 N N . PRO A 1 97 ? 16.122 -4.543 -5.251 1.00 93.06 97 PRO A N 1
ATOM 777 C CA . PRO A 1 97 ? 15.492 -3.240 -5.032 1.00 93.06 97 PRO A CA 1
ATOM 778 C C . PRO A 1 97 ? 15.320 -2.409 -6.310 1.00 93.06 97 PRO A C 1
ATOM 780 O O . PRO A 1 97 ? 14.274 -1.804 -6.535 1.00 93.06 97 PRO A O 1
ATOM 783 N N . ALA A 1 98 ? 16.324 -2.414 -7.192 1.00 94.62 98 ALA A N 1
ATOM 784 C CA . ALA A 1 98 ? 16.262 -1.679 -8.453 1.00 94.62 98 ALA A CA 1
ATOM 785 C C . ALA A 1 98 ? 15.147 -2.196 -9.381 1.00 94.62 98 ALA A C 1
ATOM 787 O O . ALA A 1 98 ? 14.493 -1.406 -10.065 1.00 94.62 98 ALA A O 1
ATOM 788 N N . MET A 1 99 ? 14.908 -3.510 -9.380 1.00 93.56 99 MET A N 1
ATOM 789 C CA . MET A 1 99 ? 13.854 -4.131 -10.182 1.00 93.56 99 MET A CA 1
ATOM 790 C C . MET A 1 99 ? 12.475 -3.829 -9.602 1.00 93.56 99 MET A C 1
ATOM 792 O O . MET A 1 99 ? 11.596 -3.414 -10.356 1.00 93.56 99 MET A O 1
ATOM 796 N N . ILE A 1 100 ? 12.315 -3.937 -8.278 1.00 94.38 100 ILE A N 1
ATOM 797 C CA . ILE A 1 100 ? 11.070 -3.581 -7.581 1.00 94.38 100 ILE A CA 1
ATOM 798 C C . ILE A 1 100 ? 10.695 -2.127 -7.876 1.00 94.38 100 ILE A C 1
ATOM 800 O O . ILE A 1 100 ? 9.560 -1.846 -8.258 1.00 94.38 100 ILE A O 1
ATOM 804 N N . LEU A 1 101 ? 11.648 -1.196 -7.764 1.00 94.06 101 LEU A N 1
ATOM 805 C CA . LEU A 1 101 ? 11.396 0.217 -8.045 1.00 94.06 101 LEU A CA 1
ATOM 806 C C . LEU A 1 101 ? 10.939 0.442 -9.492 1.00 94.06 101 LEU A C 1
ATOM 808 O O . LEU A 1 101 ? 9.961 1.151 -9.726 1.00 94.06 101 LEU A O 1
ATOM 812 N N . CYS A 1 102 ? 11.621 -0.177 -10.459 1.00 93.12 102 CYS A N 1
ATOM 813 C CA . CYS A 1 102 ? 11.266 -0.072 -11.874 1.00 93.12 102 CYS A CA 1
ATOM 814 C C . CYS A 1 102 ? 9.856 -0.622 -12.152 1.00 93.12 102 CYS A C 1
ATOM 816 O O . CYS A 1 102 ? 9.084 -0.023 -12.905 1.00 93.12 102 CYS A O 1
ATOM 818 N N . GLN A 1 103 ? 9.490 -1.731 -11.510 1.00 92.38 103 GLN A N 1
ATOM 819 C CA . GLN A 1 103 ? 8.172 -2.352 -11.640 1.00 92.38 103 GLN A CA 1
ATOM 820 C C . GLN A 1 103 ? 7.073 -1.490 -11.021 1.00 92.38 103 GLN A C 1
ATOM 822 O O . GLN A 1 103 ? 6.073 -1.225 -11.687 1.00 92.38 103 GLN A O 1
ATOM 827 N N . ILE A 1 104 ? 7.289 -0.977 -9.806 1.00 94.00 104 ILE A N 1
ATOM 828 C CA . ILE A 1 104 ? 6.374 -0.034 -9.148 1.00 94.00 104 ILE A CA 1
ATOM 829 C C . ILE A 1 104 ? 6.129 1.178 -10.056 1.00 94.00 104 ILE A C 1
ATOM 831 O O . ILE A 1 104 ? 4.982 1.511 -10.339 1.00 94.00 104 ILE A O 1
ATOM 835 N N . GLN A 1 105 ? 7.189 1.798 -10.586 1.00 93.88 105 GLN A N 1
ATOM 836 C CA . GLN A 1 105 ? 7.081 2.945 -11.499 1.00 93.88 105 GLN A CA 1
ATOM 837 C C . GLN A 1 105 ? 6.334 2.604 -12.797 1.00 93.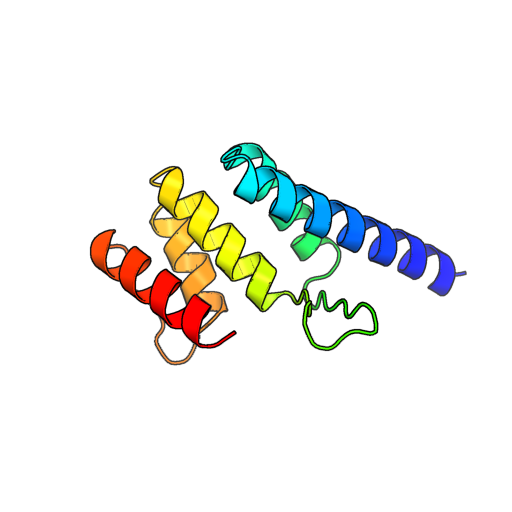88 105 GLN A C 1
ATOM 839 O O . GLN A 1 105 ? 5.532 3.399 -13.281 1.00 93.88 105 GLN A O 1
ATOM 844 N N . THR A 1 106 ? 6.571 1.414 -13.350 1.00 92.62 106 THR A N 1
ATOM 845 C CA . THR A 1 106 ? 5.891 0.945 -14.565 1.00 92.62 106 THR A CA 1
ATOM 846 C C . THR A 1 106 ? 4.395 0.741 -14.329 1.00 92.62 106 THR A C 1
ATOM 848 O O . THR A 1 106 ? 3.588 1.119 -15.176 1.00 92.62 106 THR A O 1
ATOM 851 N N . LEU A 1 107 ? 4.014 0.156 -13.191 1.00 90.75 107 LEU A N 1
ATOM 852 C CA . LEU A 1 107 ? 2.614 -0.073 -12.829 1.00 90.75 107 LEU A CA 1
ATOM 853 C C . LEU A 1 107 ? 1.882 1.238 -12.533 1.00 90.75 107 LEU A C 1
ATOM 855 O O . LEU A 1 107 ? 0.758 1.405 -12.997 1.00 90.75 107 LEU A O 1
ATOM 859 N N . TRP A 1 108 ? 2.538 2.195 -11.871 1.00 90.06 108 TRP A N 1
ATOM 860 C CA . TRP A 1 108 ? 2.000 3.549 -11.695 1.00 90.06 108 TRP A CA 1
ATOM 861 C C . TRP A 1 108 ? 1.712 4.260 -13.019 1.00 90.06 108 TRP A C 1
ATOM 863 O O . TRP A 1 108 ? 0.786 5.052 -13.082 1.00 90.06 108 TRP A O 1
ATOM 873 N N . GLY A 1 109 ? 2.476 3.983 -14.079 1.00 86.94 109 GLY A N 1
ATOM 874 C CA . GLY A 1 109 ? 2.218 4.546 -15.408 1.00 86.94 109 GLY A CA 1
ATOM 875 C C . GLY A 1 109 ? 1.080 3.870 -16.185 1.00 86.94 109 GLY A C 1
ATOM 876 O O . GLY A 1 109 ? 0.705 4.366 -17.247 1.00 86.94 109 GLY A O 1
ATOM 877 N N . LYS A 1 110 ? 0.571 2.726 -15.709 1.00 83.81 110 LYS A N 1
ATOM 878 C CA . LYS A 1 110 ? -0.499 1.946 -16.358 1.00 83.81 110 LYS A CA 1
ATOM 879 C C . LYS A 1 110 ? -1.873 2.129 -15.703 1.00 83.81 110 LYS A C 1
ATOM 881 O O . LYS A 1 110 ? -2.869 1.808 -16.352 1.00 83.81 110 LYS A O 1
ATOM 886 N N . ILE A 1 111 ? -1.909 2.548 -14.437 1.00 73.31 111 ILE A N 1
ATOM 887 C CA . ILE A 1 111 ? -3.127 2.846 -13.662 1.00 73.31 111 ILE A CA 1
ATOM 888 C C . ILE A 1 111 ? -3.503 4.310 -13.879 1.00 73.31 111 ILE A C 1
ATOM 890 O O . ILE A 1 111 ? -4.713 4.563 -14.057 1.00 73.31 111 ILE A O 1
#

Foldseek 3Di:
DVVVVLVVLLVQLVVLLVQLVVCLVVLVLVSNLVSLVSSCVSPVFRWDDDPDVPDTDTNLNSLLSNLVSCLVVVVLVSSQVSLCVNCVVPPSFDSPSVRSVVSSVVVVVVD

Sequence (111 aa):
EFQQALAIDSSYAEALAGLGLVENVLNEYTNSIDALEKAISLDPTFEFSHNSAWFLVNHKLLRLVLAQSYYYLCRFEDAKYQLDLLDPEHAPHNSEPAMILCQIQTLWGKI